Protein AF-A0A936EUF5-F1 (afdb_monomer_lite)

Radius of gyration: 24.96 Å; chains: 1; bounding box: 77×64×48 Å

pLDDT: mean 82.03, std 14.02, range [46.5, 97.06]

Structure (mmCIF, N/CA/C/O backbone):
data_AF-A0A936EUF5-F1
#
_entry.id   AF-A0A936EUF5-F1
#
loop_
_atom_site.group_PDB
_atom_site.id
_atom_site.type_symbol
_atom_site.label_atom_id
_atom_site.label_alt_id
_atom_site.label_comp_id
_atom_site.label_asym_id
_atom_site.label_entity_id
_atom_site.label_seq_id
_atom_site.pdbx_PDB_ins_code
_atom_site.Cartn_x
_atom_site.Cartn_y
_atom_site.Cartn_z
_atom_site.occupancy
_atom_site.B_iso_or_equiv
_atom_site.auth_seq_id
_atom_site.auth_comp_id
_atom_site.auth_asym_id
_atom_site.auth_atom_id
_atom_site.pdbx_PDB_model_num
ATOM 1 N N . MET A 1 1 ? 7.196 -20.885 -15.457 1.00 88.75 1 MET A N 1
ATOM 2 C CA . MET A 1 1 ? 7.568 -19.763 -14.563 1.00 88.75 1 MET A CA 1
ATOM 3 C C . MET A 1 1 ? 8.799 -19.081 -15.146 1.00 88.75 1 MET A C 1
ATOM 5 O O . MET A 1 1 ? 9.603 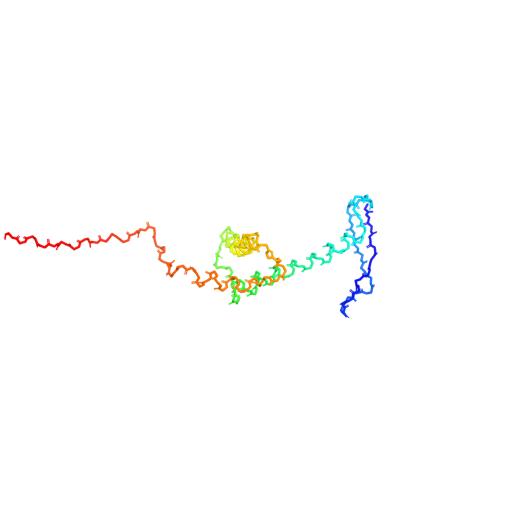-19.787 -15.743 1.00 88.75 1 MET A O 1
ATOM 9 N N . ARG A 1 2 ? 8.943 -17.757 -15.020 1.00 95.56 2 ARG A N 1
ATOM 10 C CA . ARG A 1 2 ? 10.080 -16.992 -15.563 1.00 95.56 2 ARG A CA 1
ATOM 11 C C . ARG A 1 2 ? 10.852 -16.316 -14.432 1.00 95.56 2 ARG A C 1
ATOM 13 O O . ARG A 1 2 ? 10.240 -15.773 -13.515 1.00 95.56 2 ARG A O 1
ATOM 20 N N . VAL A 1 3 ? 12.180 -16.332 -14.523 1.00 96.44 3 VAL A N 1
ATOM 21 C CA . VAL A 1 3 ? 13.085 -15.636 -13.599 1.00 96.44 3 VAL A CA 1
ATOM 22 C C . VAL A 1 3 ? 13.758 -14.490 -14.345 1.00 96.44 3 VAL A C 1
ATOM 24 O O . VAL A 1 3 ? 14.233 -14.673 -15.464 1.00 96.44 3 VAL A O 1
ATOM 27 N N . ILE A 1 4 ? 13.773 -13.310 -13.735 1.00 95.12 4 ILE A N 1
ATOM 28 C CA . ILE A 1 4 ? 14.446 -12.112 -14.238 1.00 95.12 4 ILE A CA 1
ATOM 29 C C . ILE A 1 4 ? 15.511 -11.720 -13.220 1.00 95.12 4 ILE A C 1
ATOM 31 O O . ILE A 1 4 ? 15.203 -11.501 -12.050 1.00 95.12 4 ILE A O 1
ATOM 35 N N . GLU A 1 5 ? 16.757 -11.628 -13.670 1.00 94.44 5 GLU A N 1
ATOM 36 C CA . GLU A 1 5 ? 17.870 -11.126 -12.870 1.00 94.44 5 GLU A CA 1
ATOM 37 C C . GLU A 1 5 ? 18.196 -9.694 -13.282 1.00 94.44 5 GLU A C 1
ATOM 39 O O . GLU A 1 5 ? 18.310 -9.401 -14.472 1.00 94.44 5 GLU A O 1
ATOM 44 N N . TYR A 1 6 ? 18.325 -8.800 -12.305 1.00 90.94 6 TYR A N 1
ATOM 45 C CA . TYR A 1 6 ? 18.608 -7.387 -12.551 1.00 90.94 6 TYR A CA 1
ATOM 46 C C . TYR A 1 6 ? 19.383 -6.765 -11.388 1.00 90.94 6 TYR A C 1
ATOM 48 O O . TYR A 1 6 ? 19.407 -7.313 -10.287 1.00 90.94 6 TYR A O 1
ATOM 56 N N . ALA A 1 7 ? 20.020 -5.625 -11.634 1.00 87.88 7 ALA A N 1
ATOM 57 C CA . ALA A 1 7 ? 20.643 -4.793 -10.610 1.00 87.88 7 ALA A CA 1
ATOM 58 C C . ALA A 1 7 ? 19.899 -3.456 -10.537 1.00 87.88 7 ALA A C 1
ATOM 60 O O . ALA A 1 7 ? 19.376 -2.989 -11.551 1.00 87.88 7 ALA A O 1
ATOM 61 N N . MET A 1 8 ? 19.854 -2.857 -9.349 1.00 78.69 8 MET A N 1
ATOM 62 C CA . MET A 1 8 ? 19.290 -1.523 -9.144 1.00 78.69 8 MET A CA 1
ATOM 63 C C . MET A 1 8 ? 20.435 -0.531 -8.939 1.00 78.69 8 MET A C 1
ATOM 65 O O . MET A 1 8 ? 21.051 -0.542 -7.876 1.00 78.69 8 MET A O 1
ATOM 69 N N . PRO A 1 9 ? 20.779 0.285 -9.947 1.00 71.88 9 PRO A N 1
ATOM 70 C CA . PRO A 1 9 ? 21.770 1.336 -9.773 1.00 71.88 9 PRO A CA 1
ATOM 71 C C . PRO A 1 9 ? 21.186 2.500 -8.956 1.00 71.88 9 PRO A C 1
ATOM 73 O O . PRO A 1 9 ? 20.038 2.883 -9.172 1.00 71.88 9 PRO A O 1
ATOM 76 N N . GLY A 1 10 ? 21.995 3.096 -8.074 1.00 72.44 10 GLY A N 1
ATOM 77 C CA . GLY A 1 10 ? 21.669 4.362 -7.401 1.00 72.44 10 GLY A CA 1
ATOM 78 C C . GLY A 1 10 ? 21.121 4.268 -5.973 1.00 72.44 10 GLY A C 1
ATOM 79 O O . GLY A 1 10 ? 20.671 5.283 -5.453 1.00 72.44 10 GLY A O 1
ATOM 80 N N . ASP A 1 11 ? 21.171 3.097 -5.339 1.00 69.31 11 ASP A N 1
ATOM 81 C CA . ASP A 1 11 ? 20.870 2.925 -3.914 1.00 69.31 11 ASP A CA 1
ATOM 82 C C . ASP A 1 11 ? 22.061 2.239 -3.229 1.00 69.31 11 ASP A C 1
ATOM 84 O O . ASP A 1 11 ? 22.404 1.102 -3.553 1.00 69.31 11 ASP A O 1
ATOM 88 N N . ASP A 1 12 ? 22.708 2.943 -2.296 1.00 69.94 12 ASP A N 1
ATOM 89 C CA . ASP A 1 12 ? 23.887 2.458 -1.564 1.00 69.94 12 ASP A CA 1
ATOM 90 C C . ASP A 1 12 ? 23.570 1.253 -0.660 1.00 69.94 12 ASP A C 1
ATOM 92 O O . ASP A 1 12 ? 24.477 0.546 -0.217 1.00 69.94 12 ASP A O 1
ATOM 96 N N . GLN A 1 13 ? 22.285 0.995 -0.392 1.00 73.12 13 GLN A N 1
ATOM 97 C CA . GLN A 1 13 ? 21.810 -0.171 0.354 1.00 73.12 13 GLN A CA 1
ATOM 98 C C . GLN A 1 13 ? 21.284 -1.287 -0.560 1.00 73.12 13 GLN A C 1
ATOM 100 O O . GLN A 1 13 ? 20.874 -2.344 -0.066 1.00 73.12 13 GLN A O 1
ATOM 105 N N . ALA A 1 14 ? 21.297 -1.096 -1.884 1.00 75.56 14 ALA A N 1
ATOM 106 C CA . ALA A 1 14 ? 20.803 -2.100 -2.810 1.00 75.56 14 ALA A CA 1
ATOM 107 C C . ALA A 1 14 ? 21.701 -3.339 -2.853 1.00 75.56 14 ALA A C 1
ATOM 109 O O . ALA A 1 14 ? 22.932 -3.284 -2.821 1.00 75.56 14 ALA A O 1
ATOM 110 N N . LEU A 1 15 ? 21.060 -4.498 -2.993 1.00 79.81 15 LEU A N 1
ATOM 111 C CA . LEU A 1 15 ? 21.768 -5.741 -3.247 1.00 79.81 15 LEU A CA 1
ATOM 112 C C . LEU A 1 15 ? 22.419 -5.691 -4.639 1.00 79.81 15 LEU A C 1
ATOM 114 O O . LEU A 1 15 ? 21.809 -5.184 -5.584 1.00 79.81 15 LEU A O 1
ATOM 118 N N . PRO A 1 16 ? 23.597 -6.318 -4.818 1.00 81.69 16 PRO A N 1
ATOM 119 C CA . PRO A 1 16 ? 24.289 -6.338 -6.107 1.00 81.69 16 PRO A CA 1
ATOM 120 C C . PRO A 1 16 ? 23.442 -6.915 -7.252 1.00 81.69 16 PRO A C 1
ATOM 122 O O . PRO A 1 16 ? 23.583 -6.498 -8.400 1.00 81.69 16 PRO A O 1
ATOM 125 N N . ARG A 1 17 ? 22.568 -7.888 -6.949 1.00 87.75 17 ARG A N 1
ATOM 126 C CA . ARG A 1 17 ? 21.629 -8.523 -7.888 1.00 87.75 17 ARG A CA 1
ATOM 127 C C . ARG A 1 17 ? 20.331 -8.905 -7.183 1.00 87.75 17 ARG A C 1
ATOM 129 O O . ARG A 1 17 ? 20.348 -9.482 -6.098 1.00 87.75 17 ARG A O 1
ATOM 136 N N . TYR A 1 18 ? 19.222 -8.680 -7.874 1.00 90.25 18 TYR A N 1
ATOM 137 C CA . TYR A 1 18 ? 17.876 -9.097 -7.509 1.00 90.25 18 TYR A CA 1
ATOM 138 C C . TYR A 1 18 ? 17.378 -10.191 -8.453 1.00 90.25 18 TYR A C 1
ATOM 140 O O . TYR A 1 18 ? 17.781 -10.272 -9.616 1.00 90.25 18 TYR A O 1
ATOM 148 N N . ARG A 1 19 ? 16.465 -11.024 -7.944 1.00 93.75 19 ARG A N 1
ATOM 149 C CA . ARG A 1 19 ? 15.747 -12.052 -8.704 1.00 93.75 19 ARG A CA 1
ATOM 150 C C . ARG A 1 19 ? 14.249 -11.826 -8.577 1.00 93.75 19 ARG A C 1
ATOM 152 O O . ARG A 1 19 ? 13.697 -11.938 -7.486 1.00 93.75 19 ARG A O 1
ATOM 159 N N . LEU A 1 20 ? 13.598 -11.550 -9.699 1.00 93.38 20 LEU A N 1
ATOM 160 C CA . LEU A 1 20 ? 12.147 -11.471 -9.812 1.00 93.38 20 LEU A CA 1
ATOM 161 C C . LEU A 1 20 ? 11.616 -12.762 -10.435 1.00 93.38 20 LEU A C 1
ATOM 163 O O . LEU A 1 20 ? 11.962 -13.102 -11.566 1.00 93.38 20 LEU A O 1
ATOM 167 N N . LEU A 1 21 ? 10.759 -13.471 -9.703 1.00 95.94 21 LEU A N 1
ATOM 168 C CA . LEU A 1 21 ? 10.029 -14.627 -10.209 1.00 95.94 21 LEU A CA 1
ATOM 169 C C . LEU A 1 21 ? 8.632 -14.172 -10.639 1.00 95.94 21 LEU A C 1
ATOM 171 O O . LEU A 1 21 ? 7.926 -13.524 -9.869 1.00 95.94 21 LEU A O 1
ATOM 175 N N . THR A 1 22 ? 8.227 -14.505 -11.863 1.00 95.38 22 THR A N 1
ATOM 176 C CA . THR A 1 22 ? 6.938 -14.082 -12.425 1.00 95.38 22 THR A CA 1
ATOM 177 C C . THR A 1 22 ? 6.252 -15.195 -13.217 1.00 95.38 22 THR A C 1
ATOM 179 O O . THR A 1 22 ? 6.889 -16.087 -13.791 1.00 95.38 22 THR A O 1
ATOM 182 N N . THR A 1 23 ? 4.922 -15.145 -13.248 1.00 96.75 23 THR A N 1
ATOM 183 C CA . THR A 1 23 ? 4.071 -15.979 -14.106 1.00 96.75 23 THR A CA 1
ATOM 184 C C . THR A 1 23 ? 3.897 -15.386 -15.506 1.00 96.75 23 THR A C 1
ATOM 186 O O . THR A 1 23 ? 3.398 -16.078 -16.387 1.00 96.75 23 THR A O 1
ATOM 189 N N . LEU A 1 24 ? 4.350 -14.150 -15.745 1.00 96.44 24 LEU A N 1
ATOM 190 C CA . LEU A 1 24 ? 4.333 -13.504 -17.059 1.00 96.44 24 LEU A CA 1
ATOM 191 C C . LEU A 1 24 ? 5.459 -14.068 -17.940 1.00 96.44 24 LEU A C 1
ATOM 193 O O . LEU A 1 24 ? 6.635 -13.730 -17.774 1.00 96.44 24 LEU A O 1
ATOM 197 N N . LEU A 1 25 ? 5.098 -14.975 -18.851 1.00 96.75 25 LEU A N 1
ATOM 198 C CA . LEU A 1 25 ? 6.065 -15.764 -19.622 1.00 96.75 25 LEU A CA 1
ATOM 199 C C . LEU A 1 25 ? 6.544 -15.078 -20.905 1.00 96.75 25 LEU A C 1
ATOM 201 O O . LEU A 1 25 ? 7.685 -15.307 -21.297 1.00 96.75 25 LEU A O 1
ATOM 205 N N . ASP A 1 26 ? 5.713 -14.247 -21.539 1.00 96.44 26 ASP A N 1
ATOM 206 C CA . ASP A 1 26 ? 6.061 -13.589 -22.802 1.00 96.44 26 ASP A CA 1
ATOM 207 C C . ASP A 1 26 ? 6.959 -12.356 -22.563 1.00 96.44 26 ASP A C 1
ATOM 209 O O . ASP A 1 26 ? 6.505 -11.370 -21.976 1.00 96.44 26 ASP A O 1
ATOM 213 N N . PRO A 1 27 ? 8.228 -12.368 -23.012 1.00 94.38 27 PRO A N 1
ATOM 214 C CA . PRO A 1 27 ? 9.135 -11.237 -22.857 1.00 94.38 27 PRO A CA 1
ATOM 215 C C . PRO A 1 27 ? 8.791 -10.037 -23.744 1.00 94.38 27 PRO A C 1
ATOM 217 O O . PRO A 1 27 ? 9.256 -8.942 -23.434 1.00 94.38 27 PRO A O 1
ATOM 220 N N . LYS A 1 28 ? 8.017 -10.219 -24.823 1.00 95.81 28 LYS A N 1
ATOM 221 C CA . LYS A 1 28 ? 7.567 -9.112 -25.678 1.00 95.81 28 LYS A CA 1
ATOM 222 C C . LYS A 1 28 ? 6.410 -8.361 -25.027 1.00 95.81 28 LYS A C 1
ATOM 224 O O . LYS A 1 28 ? 6.440 -7.137 -24.993 1.00 95.81 28 LYS A O 1
ATOM 229 N N . ALA A 1 29 ? 5.434 -9.085 -24.479 1.00 95.88 29 ALA A N 1
ATOM 230 C CA . ALA A 1 29 ? 4.316 -8.486 -23.749 1.00 95.88 29 ALA A CA 1
ATOM 231 C C . ALA A 1 29 ? 4.705 -7.979 -22.349 1.00 95.88 29 ALA A C 1
ATOM 233 O O . ALA A 1 29 ? 4.106 -7.027 -21.860 1.00 95.88 29 ALA A O 1
ATOM 234 N N . ALA A 1 30 ? 5.696 -8.600 -21.700 1.00 95.31 30 ALA A N 1
ATOM 235 C CA . ALA A 1 30 ? 6.179 -8.205 -20.379 1.00 95.31 30 ALA A CA 1
ATOM 236 C C . ALA A 1 30 ? 7.720 -8.091 -20.356 1.00 95.31 30 ALA A C 1
ATOM 238 O O . ALA A 1 30 ? 8.426 -9.045 -19.978 1.00 95.31 30 ALA A O 1
ATOM 239 N N . PRO A 1 31 ? 8.274 -6.936 -20.768 1.00 96.44 31 PRO A N 1
ATOM 240 C CA . PRO A 1 31 ? 9.714 -6.708 -20.806 1.00 96.44 31 PRO A CA 1
ATOM 241 C C . PRO A 1 31 ? 10.364 -6.807 -19.422 1.00 96.44 31 PRO A C 1
ATOM 243 O O . PRO A 1 31 ? 9.834 -6.333 -18.418 1.00 96.44 31 PRO A O 1
ATOM 246 N N . ALA A 1 32 ? 11.556 -7.407 -19.363 1.00 94.06 32 ALA A N 1
ATOM 247 C CA . ALA A 1 32 ? 12.241 -7.687 -18.098 1.00 94.06 32 ALA A CA 1
ATOM 248 C C . ALA A 1 32 ? 12.542 -6.421 -17.280 1.00 94.06 32 ALA A C 1
ATOM 250 O O . ALA A 1 32 ? 12.321 -6.402 -16.072 1.00 94.06 32 ALA A O 1
ATOM 251 N N . LEU A 1 33 ? 13.020 -5.366 -17.948 1.00 91.75 33 LEU A N 1
ATOM 252 C CA . LEU A 1 33 ? 13.389 -4.108 -17.302 1.00 91.75 33 LEU A CA 1
ATOM 253 C C . LEU A 1 33 ? 12.168 -3.370 -16.743 1.00 91.75 33 LEU A C 1
ATOM 255 O O . LEU A 1 33 ? 12.224 -2.811 -15.651 1.00 91.75 33 LEU A O 1
ATOM 259 N N . GLU A 1 34 ? 11.050 -3.402 -17.465 1.00 93.31 34 GLU A N 1
ATOM 260 C CA . GLU A 1 34 ? 9.808 -2.787 -17.008 1.00 93.31 34 GLU A CA 1
ATOM 261 C C . GLU A 1 34 ? 9.240 -3.524 -15.794 1.00 93.31 34 GLU A C 1
ATOM 263 O O . GLU A 1 34 ? 8.896 -2.889 -14.799 1.00 93.31 34 GLU A O 1
ATOM 268 N N . LEU A 1 35 ? 9.233 -4.861 -15.825 1.00 94.25 35 LEU A N 1
ATOM 269 C CA . LEU A 1 35 ? 8.836 -5.671 -14.675 1.00 94.25 35 LEU A CA 1
ATOM 270 C C . LEU A 1 35 ? 9.739 -5.443 -13.461 1.00 94.25 35 LEU A C 1
ATOM 272 O O . LEU A 1 35 ? 9.234 -5.337 -12.347 1.00 94.25 35 LEU A O 1
ATOM 276 N N . ALA A 1 36 ? 11.054 -5.343 -13.660 1.00 91.12 36 ALA A N 1
ATOM 277 C CA . ALA A 1 36 ? 12.000 -5.035 -12.592 1.00 91.12 36 ALA A CA 1
ATOM 278 C C . ALA A 1 36 ? 11.719 -3.659 -11.965 1.00 91.12 36 ALA A C 1
ATOM 280 O O . ALA A 1 36 ? 11.646 -3.542 -10.741 1.00 91.12 36 ALA A O 1
ATOM 281 N N . ARG A 1 37 ? 11.478 -2.635 -12.798 1.00 88.81 37 ARG A N 1
ATOM 282 C CA . ARG A 1 37 ? 11.113 -1.287 -12.345 1.00 88.81 37 ARG A CA 1
ATOM 283 C C . ARG A 1 37 ? 9.800 -1.290 -11.564 1.00 88.81 37 ARG A C 1
ATOM 285 O O . ARG A 1 37 ? 9.760 -0.742 -10.470 1.00 88.81 37 ARG A O 1
ATOM 292 N N . LEU A 1 38 ? 8.749 -1.925 -12.086 1.00 90.25 38 LEU A N 1
ATOM 293 C CA . LEU A 1 38 ? 7.448 -2.036 -11.411 1.00 90.25 38 LEU A CA 1
ATOM 294 C C . LEU A 1 38 ? 7.553 -2.811 -10.093 1.00 90.25 38 LEU A C 1
ATOM 296 O O . LEU A 1 38 ? 6.945 -2.441 -9.093 1.00 90.25 38 LEU A O 1
ATOM 300 N N . TYR A 1 39 ? 8.349 -3.880 -10.072 1.00 89.75 39 TYR A N 1
ATOM 301 C CA . TYR A 1 39 ? 8.575 -4.652 -8.858 1.00 89.75 39 TYR A CA 1
ATOM 302 C C . TYR A 1 39 ? 9.307 -3.838 -7.792 1.00 89.75 39 TYR A C 1
ATOM 304 O O . TYR A 1 39 ? 9.000 -3.970 -6.610 1.00 89.75 39 TYR A O 1
ATOM 312 N N . HIS A 1 40 ? 10.235 -2.972 -8.197 1.00 83.44 40 HIS A N 1
ATOM 313 C CA . HIS A 1 40 ? 10.873 -2.045 -7.273 1.00 83.44 40 HIS A CA 1
ATOM 314 C C . HIS A 1 40 ? 9.917 -0.934 -6.823 1.00 83.44 40 HIS A C 1
ATOM 316 O O . HIS A 1 40 ? 9.838 -0.664 -5.633 1.00 83.44 40 HIS A O 1
ATOM 322 N N . GLN A 1 41 ? 9.097 -0.380 -7.723 1.00 83.69 41 GLN A N 1
ATOM 323 C CA . GLN A 1 41 ? 8.024 0.558 -7.356 1.00 83.69 41 GLN A CA 1
ATOM 324 C C . GLN A 1 41 ? 7.032 -0.048 -6.362 1.00 83.69 41 GLN A C 1
ATOM 326 O O . GLN A 1 41 ? 6.446 0.671 -5.567 1.00 83.69 41 GLN A O 1
ATOM 331 N N . ARG A 1 42 ? 6.891 -1.378 -6.307 1.00 83.44 42 ARG A N 1
ATOM 332 C CA . ARG A 1 42 ? 6.104 -2.036 -5.256 1.00 83.44 42 ARG A CA 1
ATOM 333 C C . ARG A 1 42 ? 6.574 -1.673 -3.845 1.00 83.44 42 ARG A C 1
ATOM 335 O O . ARG A 1 42 ? 5.757 -1.755 -2.936 1.00 83.44 42 ARG A O 1
ATOM 342 N N . TRP A 1 43 ? 7.837 -1.290 -3.631 1.00 76.62 43 TRP A N 1
ATOM 343 C CA . TRP A 1 43 ? 8.293 -0.788 -2.327 1.00 76.62 43 TRP A CA 1
ATOM 344 C C . TRP A 1 43 ? 7.503 0.441 -1.854 1.00 76.62 43 TRP A C 1
ATOM 346 O O . TRP A 1 43 ? 7.400 0.655 -0.653 1.00 76.62 43 TRP A O 1
ATOM 356 N N . GLU A 1 44 ? 6.819 1.169 -2.743 1.00 75.12 44 GLU A N 1
ATOM 357 C CA . GLU A 1 44 ? 5.858 2.216 -2.366 1.00 75.12 44 GLU A CA 1
ATOM 358 C C . GLU A 1 44 ? 4.745 1.698 -1.431 1.00 75.12 44 GLU A C 1
ATOM 360 O O . GLU A 1 44 ? 4.183 2.465 -0.650 1.00 75.12 44 GLU A O 1
ATOM 365 N N . ILE A 1 45 ? 4.456 0.389 -1.414 1.00 83.38 45 ILE A N 1
ATOM 366 C CA . ILE A 1 45 ? 3.514 -0.193 -0.447 1.00 83.38 45 ILE A CA 1
ATOM 367 C C . ILE A 1 45 ? 3.997 -0.056 1.003 1.00 83.38 45 ILE A C 1
ATOM 369 O O . ILE A 1 45 ? 3.183 -0.012 1.925 1.00 83.38 45 ILE A O 1
ATOM 373 N N . GLU A 1 46 ? 5.308 0.028 1.233 1.00 84.62 46 GLU A N 1
ATOM 374 C CA . GLU A 1 46 ? 5.861 0.262 2.567 1.00 84.62 46 GLU A CA 1
ATOM 375 C C . GLU A 1 46 ? 5.497 1.655 3.070 1.00 84.62 46 GLU A C 1
ATOM 377 O O . GLU A 1 46 ? 5.125 1.795 4.236 1.00 84.62 46 GLU A O 1
ATOM 382 N N . ALA A 1 47 ? 5.482 2.650 2.178 1.00 83.38 47 ALA A N 1
ATOM 383 C CA . ALA A 1 47 ? 4.980 3.980 2.497 1.00 83.38 47 ALA A CA 1
ATOM 384 C C . ALA A 1 47 ? 3.496 3.922 2.887 1.00 83.38 47 ALA A C 1
ATOM 386 O O . ALA A 1 47 ? 3.118 4.482 3.910 1.00 83.38 47 ALA A O 1
ATOM 387 N N . VAL A 1 48 ? 2.668 3.147 2.174 1.00 86.62 48 VAL A N 1
ATOM 388 C CA . VAL A 1 48 ? 1.254 2.933 2.548 1.00 86.62 48 VAL A CA 1
ATOM 389 C C . VAL A 1 48 ? 1.127 2.296 3.938 1.00 86.62 48 VAL A C 1
ATOM 391 O O . VAL A 1 48 ? 0.274 2.687 4.741 1.00 86.62 48 VAL A O 1
ATOM 394 N N . PHE A 1 49 ? 1.979 1.321 4.265 1.00 87.19 49 PHE A N 1
ATOM 395 C CA . PHE A 1 49 ? 1.987 0.729 5.601 1.00 87.19 49 PHE A CA 1
ATOM 396 C C . PHE A 1 49 ? 2.425 1.720 6.681 1.00 87.19 49 PHE A C 1
ATOM 398 O O . PHE A 1 49 ? 1.854 1.681 7.774 1.00 87.19 49 PHE A O 1
ATOM 405 N N . ASP A 1 50 ? 3.399 2.587 6.409 1.00 87.50 50 ASP A N 1
ATOM 406 C CA . ASP A 1 50 ? 3.807 3.645 7.335 1.00 87.50 50 ASP A CA 1
ATOM 407 C C . ASP A 1 50 ? 2.706 4.702 7.510 1.00 87.50 50 ASP A C 1
ATOM 409 O O . ASP A 1 50 ? 2.348 5.060 8.633 1.00 87.50 50 ASP A O 1
ATOM 413 N N . GLU A 1 51 ? 2.054 5.117 6.426 1.00 89.25 51 GLU A N 1
ATOM 414 C CA . GLU A 1 51 ? 0.904 6.019 6.469 1.00 89.25 51 GLU A CA 1
ATOM 415 C C . GLU A 1 51 ? -0.207 5.472 7.366 1.00 89.25 51 GLU A C 1
ATOM 417 O O . GLU A 1 51 ? -0.717 6.181 8.237 1.00 89.25 51 GLU A O 1
ATOM 422 N N . LEU A 1 52 ? -0.556 4.195 7.198 1.00 87.88 52 LEU A N 1
ATOM 423 C CA . LEU A 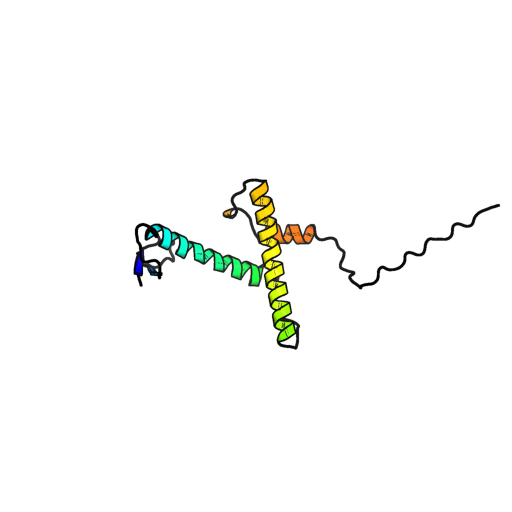1 52 ? -1.535 3.501 8.027 1.00 87.88 52 LEU A CA 1
ATOM 424 C C . LEU A 1 52 ? -1.090 3.451 9.494 1.00 87.88 52 LEU A C 1
ATOM 426 O O . LEU A 1 52 ? -1.831 3.874 10.392 1.00 87.88 52 LEU A O 1
ATOM 430 N N . LYS A 1 53 ? 0.099 2.896 9.755 1.00 83.00 53 LYS A N 1
ATOM 431 C CA . LYS A 1 53 ? 0.577 2.553 11.105 1.00 83.00 53 LYS A CA 1
ATOM 432 C C . LYS A 1 53 ? 0.993 3.779 11.915 1.00 83.00 53 LYS A C 1
ATOM 434 O O . LYS A 1 53 ? 0.722 3.816 13.117 1.00 83.00 53 LYS A O 1
ATOM 439 N N . THR A 1 54 ? 1.601 4.762 11.263 1.00 83.81 54 THR A N 1
ATOM 440 C CA . THR A 1 54 ? 2.287 5.894 11.891 1.00 83.81 54 THR A CA 1
ATOM 441 C C . THR A 1 54 ? 1.492 7.187 11.723 1.00 83.81 54 THR A C 1
ATOM 443 O O . THR A 1 54 ? 1.140 7.832 12.714 1.00 83.81 54 THR A O 1
ATOM 446 N N . HIS A 1 55 ? 1.165 7.576 10.488 1.00 84.62 55 HIS A N 1
ATOM 447 C CA . HIS A 1 55 ? 0.643 8.920 10.202 1.00 84.62 55 HIS A CA 1
ATOM 448 C C . HIS A 1 55 ? -0.856 9.076 10.457 1.00 84.62 55 HIS A C 1
ATOM 450 O O . HIS A 1 55 ? -1.281 10.011 11.143 1.00 84.62 55 HIS A O 1
ATOM 456 N N . LEU A 1 56 ? -1.666 8.142 9.962 1.00 82.38 56 LEU A N 1
ATOM 457 C CA . LEU A 1 56 ? -3.105 8.132 10.202 1.00 82.38 56 LEU A CA 1
ATOM 458 C C . LEU A 1 56 ? -3.405 7.917 11.688 1.00 82.38 56 LEU A C 1
ATOM 460 O O . LEU A 1 56 ? -4.360 8.474 12.233 1.00 82.38 56 LEU A O 1
ATOM 464 N N . ARG A 1 57 ? -2.560 7.121 12.348 1.00 70.38 57 ARG A N 1
ATOM 465 C CA . ARG A 1 57 ? -2.795 6.603 13.694 1.00 70.38 57 ARG A CA 1
ATOM 466 C C . ARG A 1 57 ? -2.303 7.491 14.840 1.00 70.38 57 ARG A C 1
ATOM 468 O O . ARG A 1 57 ? -2.746 7.231 15.954 1.00 70.38 57 ARG A O 1
ATOM 475 N N . GLN A 1 58 ? -1.463 8.511 14.589 1.00 65.75 58 GLN A N 1
ATOM 476 C CA . GLN A 1 58 ? -0.889 9.442 15.592 1.00 65.75 58 GLN A CA 1
ATOM 477 C C . GLN A 1 58 ? -0.619 8.777 16.968 1.00 65.75 58 GLN A C 1
ATOM 479 O O . GLN A 1 58 ? -0.982 9.308 18.015 1.00 65.75 58 GLN A O 1
ATOM 484 N N . GLY A 1 59 ? -0.027 7.574 16.969 1.00 63.03 59 GLY A N 1
ATOM 485 C CA . GLY A 1 59 ? 0.216 6.770 18.173 1.00 63.03 59 GLY A CA 1
ATOM 486 C C . GLY A 1 59 ? -0.335 5.337 18.111 1.00 63.03 59 GLY A C 1
ATOM 487 O O . GLY A 1 59 ? -0.929 4.891 17.127 1.00 63.03 59 GLY A O 1
ATOM 488 N N . ARG A 1 60 ? -0.127 4.566 19.187 1.00 59.00 60 ARG A N 1
ATOM 489 C CA . ARG A 1 60 ? -0.607 3.177 19.292 1.00 59.00 60 ARG A CA 1
ATOM 490 C C . ARG A 1 60 ? -2.103 3.144 19.619 1.00 59.00 60 ARG A C 1
ATOM 492 O O . ARG A 1 60 ? -2.484 3.188 20.784 1.00 59.00 60 ARG A O 1
ATOM 499 N N . ARG A 1 61 ? -2.969 2.978 18.615 1.00 62.94 61 ARG A N 1
ATOM 500 C CA . ARG A 1 61 ? -4.321 2.448 18.870 1.00 62.94 61 ARG A CA 1
ATOM 501 C C . ARG A 1 61 ? -4.245 0.938 19.107 1.00 62.94 61 ARG A C 1
ATOM 503 O O . ARG A 1 61 ? -3.715 0.191 18.287 1.00 62.94 61 ARG A O 1
ATOM 510 N N . VAL A 1 62 ? -4.819 0.476 20.204 1.00 71.06 62 VAL A N 1
ATOM 511 C CA . VAL A 1 62 ? -5.305 -0.904 20.309 1.00 71.06 62 VAL A CA 1
ATOM 512 C C . VAL A 1 62 ? -6.731 -0.876 19.762 1.00 71.06 62 VAL A C 1
ATOM 514 O O . VAL A 1 62 ? -7.467 0.057 20.097 1.00 71.06 62 VAL A O 1
ATOM 517 N N . LEU A 1 63 ? -7.090 -1.819 18.882 1.00 85.56 63 LEU A N 1
ATOM 518 C CA . LEU A 1 63 ? -8.487 -1.975 18.458 1.00 85.56 63 LEU A CA 1
ATOM 519 C C . LEU A 1 63 ? -9.327 -2.148 19.729 1.00 85.56 63 LEU A C 1
ATOM 521 O O . LEU A 1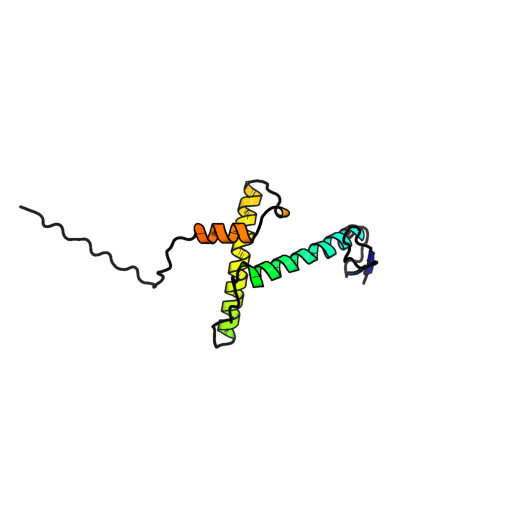 63 ? -8.970 -2.930 20.613 1.00 85.56 63 LEU A O 1
ATOM 525 N N . ARG A 1 64 ? -10.353 -1.316 19.891 1.00 88.12 64 ARG A N 1
ATOM 526 C CA . ARG A 1 64 ? -11.081 -1.183 21.162 1.00 88.12 64 ARG A CA 1
ATOM 527 C C . ARG A 1 64 ? -12.140 -2.262 21.329 1.00 88.12 64 ARG A C 1
ATOM 529 O O . ARG A 1 64 ? -12.479 -2.600 22.467 1.00 88.12 64 ARG A O 1
ATOM 536 N N . SER A 1 65 ? -12.642 -2.776 20.211 1.00 92.00 65 SER A N 1
ATOM 537 C CA . SER A 1 65 ? -13.668 -3.809 20.161 1.00 92.00 65 SER A CA 1
ATOM 538 C C . SER A 1 65 ? -13.259 -5.081 20.913 1.00 92.00 65 SER A C 1
ATOM 540 O O . SER A 1 65 ? -12.085 -5.444 20.978 1.00 92.00 65 SER A O 1
ATOM 542 N N . LYS A 1 66 ? -14.248 -5.747 21.521 1.00 93.44 66 LYS A N 1
ATOM 543 C CA . LYS A 1 66 ? -14.058 -6.935 22.376 1.00 93.44 66 LYS A CA 1
ATOM 544 C C . LYS A 1 66 ? -14.581 -8.232 21.759 1.00 93.44 66 LYS A C 1
ATOM 546 O O . LYS A 1 66 ? -14.420 -9.283 22.368 1.00 93.44 66 LYS A O 1
ATOM 551 N N . THR A 1 67 ? -15.169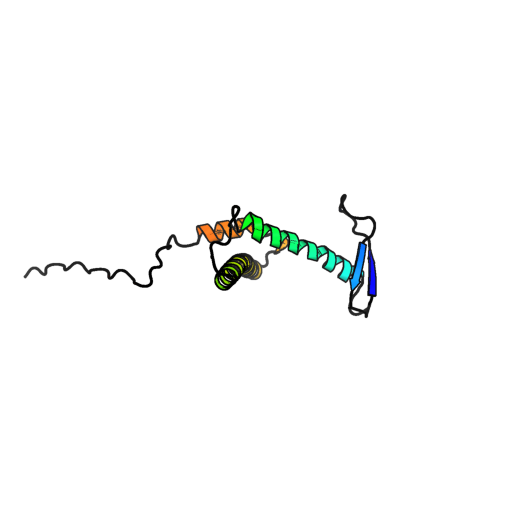 -8.163 20.565 1.00 96.19 67 THR A N 1
ATOM 552 C CA . THR A 1 67 ? -15.605 -9.335 19.794 1.00 96.19 67 THR A CA 1
ATOM 553 C C . THR A 1 67 ? -14.887 -9.375 18.442 1.00 96.19 67 THR A C 1
ATOM 555 O O . THR A 1 67 ? -14.562 -8.307 17.908 1.00 96.19 67 THR A O 1
ATOM 558 N N . PRO A 1 68 ? -14.625 -10.565 17.873 1.00 95.69 68 PRO A N 1
ATOM 559 C CA . PRO A 1 68 ? -13.933 -10.698 16.590 1.00 95.69 68 PRO A CA 1
ATOM 560 C C . PRO A 1 68 ? -14.596 -9.915 15.450 1.00 95.69 68 PRO A C 1
ATOM 562 O O . PRO A 1 68 ? -13.910 -9.261 14.665 1.00 95.69 68 PRO A O 1
ATOM 565 N N . GLU A 1 69 ? -15.925 -9.917 15.393 1.00 97.06 69 GLU A N 1
ATOM 566 C CA . GLU A 1 69 ? -16.711 -9.270 14.339 1.00 97.06 69 GLU A CA 1
ATOM 567 C C . GLU A 1 69 ? -16.529 -7.746 14.380 1.00 97.06 69 GLU A C 1
ATOM 569 O O . GLU A 1 69 ? -16.262 -7.102 13.364 1.00 97.06 69 GLU A O 1
ATOM 574 N N . LEU A 1 70 ? -16.593 -7.155 15.577 1.00 95.44 70 LEU A N 1
ATOM 575 C CA . LEU A 1 70 ? -16.423 -5.712 15.764 1.00 95.44 70 LEU A CA 1
ATOM 576 C C . LEU A 1 70 ? -14.961 -5.269 15.619 1.00 95.44 70 LEU A C 1
ATOM 578 O O . LEU A 1 70 ? -14.692 -4.115 15.282 1.00 95.44 70 LEU A O 1
ATOM 582 N N . VAL A 1 71 ? -14.003 -6.167 15.866 1.00 93.94 71 VAL A N 1
ATOM 583 C CA . VAL A 1 71 ? -12.579 -5.932 15.582 1.00 93.94 71 VAL A CA 1
ATOM 584 C C . VAL A 1 71 ? -12.341 -5.865 14.071 1.00 93.94 71 VAL A C 1
ATOM 586 O O . VAL A 1 71 ? -11.653 -4.954 13.610 1.00 93.94 71 VAL A O 1
ATOM 589 N N . GLN A 1 72 ? -12.944 -6.769 13.290 1.00 94.81 72 GLN A N 1
ATOM 590 C CA . GLN A 1 72 ? -12.887 -6.711 11.824 1.00 94.81 72 GLN A CA 1
ATOM 591 C C . GLN A 1 72 ? -13.517 -5.419 11.298 1.00 94.81 72 GLN A C 1
ATOM 593 O O . GLN A 1 72 ? -12.912 -4.730 10.478 1.00 94.81 72 GLN A O 1
ATOM 598 N N . GLN A 1 73 ? -14.688 -5.038 11.814 1.00 94.75 73 GLN A N 1
ATOM 599 C CA . GLN A 1 73 ? -15.337 -3.779 11.447 1.00 94.75 73 GLN A CA 1
ATOM 600 C C . GLN A 1 73 ? -14.445 -2.563 11.740 1.00 94.75 73 GLN A C 1
ATOM 602 O O . GLN A 1 73 ? -14.301 -1.683 10.891 1.00 94.75 73 GLN A O 1
ATOM 607 N N . GLU A 1 74 ? -13.823 -2.507 12.921 1.00 91.94 74 GLU A N 1
ATOM 608 C CA . GLU A 1 74 ? -12.916 -1.414 13.287 1.00 91.94 74 GLU A CA 1
ATOM 609 C C . GLU A 1 74 ? -11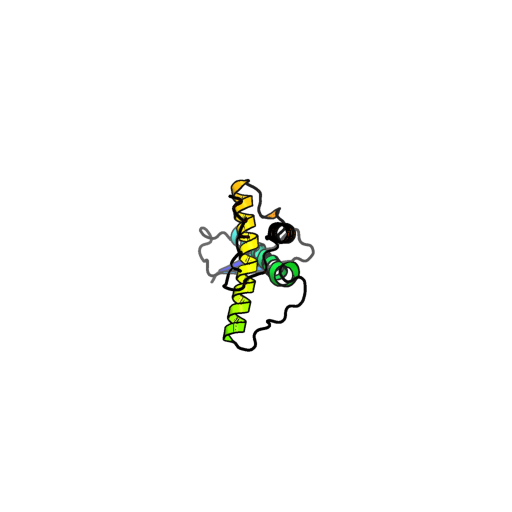.687 -1.367 12.364 1.00 91.94 74 GLU A C 1
ATOM 611 O O . GLU A 1 74 ? -11.268 -0.285 11.946 1.00 91.94 74 GLU A O 1
ATOM 616 N N . PHE A 1 75 ? -11.144 -2.529 11.988 1.00 91.38 75 PHE A N 1
ATOM 617 C CA . PHE A 1 75 ? -10.052 -2.629 11.022 1.00 91.38 75 PHE A CA 1
ATOM 618 C C . PHE A 1 75 ? -10.457 -2.093 9.642 1.00 91.38 75 PHE A C 1
ATOM 620 O O . PHE A 1 75 ? -9.742 -1.261 9.083 1.00 91.38 75 PHE A O 1
ATOM 627 N N . TYR A 1 76 ? -11.618 -2.492 9.115 1.00 93.62 76 TYR A N 1
ATOM 628 C CA . TYR A 1 76 ? -12.119 -1.965 7.842 1.00 93.62 76 TYR A CA 1
ATOM 629 C C . TYR A 1 76 ? -12.404 -0.465 7.906 1.00 93.62 76 TYR A C 1
ATOM 631 O O . TYR A 1 76 ? -12.100 0.249 6.954 1.00 93.62 76 TYR A O 1
ATOM 639 N N . GLY A 1 77 ? -12.914 0.039 9.033 1.00 91.50 77 GLY A N 1
ATOM 640 C CA . GLY A 1 77 ? -13.081 1.476 9.251 1.00 91.50 77 GLY A CA 1
ATOM 641 C C . GLY A 1 77 ? -11.749 2.229 9.215 1.00 91.50 77 GLY A C 1
ATOM 642 O O . GLY A 1 77 ? -11.659 3.301 8.621 1.00 91.50 77 GLY A O 1
ATOM 643 N N . TRP A 1 78 ? -10.692 1.656 9.793 1.00 89.50 78 TRP A N 1
ATOM 644 C CA . TRP A 1 78 ? -9.345 2.226 9.749 1.00 89.50 78 TRP A CA 1
ATOM 645 C C . TRP A 1 78 ? -8.742 2.212 8.337 1.00 89.50 78 TRP A C 1
ATOM 647 O O . TRP A 1 78 ? -8.212 3.234 7.902 1.00 89.50 78 TRP A O 1
ATOM 657 N N . VAL A 1 79 ? -8.876 1.106 7.598 1.00 91.62 79 VAL A N 1
ATOM 658 C CA . VAL A 1 79 ? -8.448 1.022 6.189 1.00 91.62 79 VAL A CA 1
ATOM 659 C C . VAL A 1 79 ? -9.250 1.988 5.311 1.00 91.62 79 VAL A C 1
ATOM 661 O O . VAL A 1 79 ? -8.674 2.686 4.482 1.00 91.62 79 VAL A O 1
ATOM 664 N N . GLY A 1 80 ? -10.561 2.103 5.526 1.00 93.31 80 GLY A N 1
ATOM 665 C CA . GLY A 1 80 ? -11.414 3.059 4.817 1.00 93.31 80 GLY A CA 1
ATOM 666 C C . GLY A 1 80 ? -11.042 4.515 5.110 1.00 93.31 80 GLY A C 1
ATOM 667 O O . GLY A 1 80 ? -11.016 5.341 4.200 1.00 93.31 80 GLY A O 1
ATOM 668 N N . ALA A 1 81 ? -10.688 4.829 6.360 1.00 89.56 81 ALA A N 1
ATOM 669 C CA . ALA A 1 81 ? -10.201 6.153 6.740 1.00 89.56 81 ALA A CA 1
ATOM 670 C C . ALA A 1 81 ? -8.852 6.488 6.087 1.00 89.56 81 ALA A C 1
ATOM 672 O O . ALA A 1 81 ? -8.648 7.638 5.703 1.00 89.56 81 ALA A O 1
ATOM 673 N N . HIS A 1 82 ? -7.953 5.503 5.936 1.00 91.06 82 HIS A N 1
ATOM 674 C CA . HIS A 1 82 ? -6.756 5.676 5.110 1.00 91.06 82 HIS A CA 1
ATOM 675 C C . HIS A 1 82 ? -7.163 5.973 3.680 1.00 91.06 82 HIS A C 1
ATOM 677 O O . HIS A 1 82 ? -6.853 7.058 3.220 1.00 91.06 82 HIS A O 1
ATOM 683 N N . TYR A 1 83 ? -7.941 5.099 3.038 1.00 91.81 83 TYR A N 1
ATOM 684 C CA . TYR A 1 83 ? -8.337 5.230 1.634 1.00 91.81 83 TYR A CA 1
ATOM 685 C C . TYR A 1 83 ? -8.966 6.589 1.291 1.00 91.81 83 TYR A C 1
ATOM 687 O O . TYR A 1 83 ? -8.687 7.152 0.232 1.00 91.81 83 TYR A O 1
ATOM 695 N N . ALA A 1 84 ? -9.770 7.156 2.193 1.00 91.56 84 ALA A N 1
ATOM 696 C CA . ALA A 1 84 ? -10.388 8.462 1.989 1.00 91.56 84 ALA A CA 1
ATOM 697 C C . ALA A 1 84 ? -9.363 9.588 1.740 1.00 91.56 84 ALA A C 1
ATOM 699 O O . ALA A 1 84 ? -9.633 10.490 0.946 1.00 91.56 84 ALA A O 1
ATOM 700 N N . VAL A 1 85 ? -8.187 9.540 2.379 1.00 90.38 85 VAL A N 1
ATOM 701 C CA . VAL A 1 85 ? -7.167 10.595 2.266 1.00 90.38 85 VAL A CA 1
ATOM 702 C C . VAL A 1 85 ? -6.476 10.580 0.890 1.00 90.38 85 VAL A C 1
ATOM 704 O O . VAL A 1 85 ? -6.572 11.600 0.202 1.00 90.38 85 VAL A O 1
ATOM 707 N N . PRO A 1 86 ? -5.851 9.479 0.412 1.00 89.44 86 PRO A N 1
ATOM 708 C CA . PRO A 1 86 ? -5.303 9.399 -0.937 1.00 89.44 86 PRO A CA 1
ATOM 709 C C . PRO A 1 86 ? -6.372 9.550 -2.012 1.00 89.44 86 PRO A C 1
ATOM 711 O O . PRO A 1 86 ? -6.084 10.118 -3.056 1.00 89.44 86 PRO A O 1
ATOM 714 N N . TRP A 1 87 ? -7.610 9.099 -1.777 1.00 91.31 87 TRP A N 1
ATOM 715 C CA . TRP A 1 87 ? -8.686 9.302 -2.744 1.00 91.31 87 TRP A CA 1
ATOM 716 C C . TRP A 1 87 ? -8.979 10.793 -2.953 1.00 91.31 87 TRP A C 1
ATOM 718 O O . TRP A 1 87 ? -8.997 11.256 -4.091 1.00 91.31 87 TRP A O 1
ATOM 728 N N . LEU A 1 88 ? -9.133 11.574 -1.877 1.00 89.44 88 LEU A N 1
ATOM 729 C CA . LEU A 1 88 ? -9.325 13.027 -1.977 1.00 89.44 88 LEU A CA 1
ATOM 730 C C . LEU A 1 88 ? -8.122 13.728 -2.618 1.00 89.44 88 LEU A C 1
ATOM 732 O O . LEU A 1 88 ? -8.295 14.612 -3.459 1.00 89.44 88 LEU A O 1
ATOM 736 N N . LEU A 1 89 ? -6.910 13.312 -2.249 1.00 89.06 89 LEU A N 1
ATOM 737 C CA . LEU A 1 89 ? -5.671 13.799 -2.851 1.00 89.06 89 LEU A CA 1
ATOM 738 C C . LEU A 1 89 ? -5.662 13.518 -4.357 1.00 89.06 89 LEU A C 1
ATOM 740 O O . LEU A 1 89 ? -5.434 14.434 -5.141 1.00 89.06 89 LEU A O 1
ATOM 744 N N . HIS A 1 90 ? -5.985 12.295 -4.775 1.00 90.25 90 HIS A N 1
ATOM 745 C CA . HIS A 1 90 ? -6.049 11.898 -6.177 1.00 90.25 90 HIS A CA 1
ATOM 746 C C . HIS A 1 90 ? -7.076 12.722 -6.963 1.00 90.25 90 HIS A C 1
ATOM 748 O O . HIS A 1 90 ? -6.781 13.159 -8.076 1.00 90.25 90 HIS A O 1
ATOM 754 N N . GLN A 1 91 ? -8.251 12.994 -6.386 1.00 89.88 91 GLN A N 1
ATOM 755 C CA . GLN A 1 91 ? -9.253 13.869 -7.007 1.00 89.88 91 GLN A CA 1
ATOM 756 C C . GLN A 1 91 ? -8.702 15.289 -7.231 1.00 89.88 91 GLN A C 1
ATOM 758 O O . GLN A 1 91 ? -8.834 15.846 -8.323 1.00 89.88 91 GLN A O 1
ATOM 763 N N . GLY A 1 92 ? -8.036 15.866 -6.224 1.00 89.06 92 GLY A N 1
ATOM 764 C CA . GLY A 1 92 ? -7.409 17.187 -6.327 1.00 89.06 92 GLY A CA 1
ATOM 765 C C . GLY A 1 92 ? -6.260 17.222 -7.337 1.00 89.06 92 GLY A C 1
ATOM 766 O O . GLY A 1 92 ? -6.236 18.069 -8.229 1.00 89.06 92 GLY A O 1
ATOM 767 N N . ALA A 1 93 ? -5.342 16.262 -7.244 1.00 89.62 93 ALA A N 1
ATOM 768 C CA . ALA A 1 93 ? -4.190 16.135 -8.129 1.00 89.62 93 ALA A CA 1
ATOM 769 C C . ALA A 1 93 ? -4.619 15.988 -9.591 1.00 89.62 93 ALA A C 1
ATOM 771 O O . ALA A 1 93 ? -4.094 16.684 -10.456 1.00 89.62 93 ALA A O 1
ATOM 772 N N . SER A 1 94 ? -5.628 15.155 -9.859 1.00 89.81 94 SER A N 1
ATOM 773 C CA . SER A 1 94 ? -6.167 14.947 -11.207 1.00 89.81 94 SER A CA 1
ATOM 774 C C . SER A 1 94 ? -6.783 16.225 -11.774 1.00 89.81 94 SER A C 1
ATOM 776 O O . SER A 1 94 ? -6.556 16.563 -12.936 1.00 89.81 94 SER A O 1
ATOM 778 N N . ARG A 1 95 ? -7.514 16.985 -10.948 1.00 90.62 95 ARG A N 1
ATOM 779 C CA . ARG A 1 95 ? -8.117 18.262 -11.353 1.00 90.62 95 ARG A CA 1
ATOM 780 C C . ARG A 1 95 ? -7.072 19.327 -11.695 1.00 90.62 95 ARG A C 1
ATOM 782 O O . ARG A 1 95 ? -7.297 20.122 -12.604 1.00 90.62 95 ARG A O 1
ATOM 789 N N . HIS A 1 96 ? -5.947 19.336 -10.984 1.00 88.06 96 HIS A N 1
ATOM 790 C CA . HIS A 1 96 ? -4.885 20.335 -11.135 1.00 88.06 96 HIS A CA 1
ATOM 791 C C . HIS A 1 96 ? -3.659 19.836 -11.918 1.00 88.06 96 HIS A C 1
ATOM 793 O O . HIS A 1 96 ? -2.706 20.590 -12.086 1.00 88.06 96 HIS A O 1
ATOM 799 N N . ARG A 1 97 ? -3.700 18.598 -12.434 1.00 87.12 97 ARG A N 1
ATOM 800 C CA . ARG A 1 97 ? -2.615 17.926 -13.174 1.00 87.12 97 ARG A CA 1
ATOM 801 C C . ARG A 1 97 ? -1.279 17.924 -12.421 1.00 87.12 97 ARG A C 1
ATOM 803 O O . ARG A 1 97 ? -0.227 18.129 -13.020 1.00 87.12 97 ARG A O 1
ATOM 810 N N . LEU A 1 98 ? -1.333 17.693 -11.111 1.00 87.12 98 LEU A N 1
ATOM 811 C CA . LEU A 1 98 ? -0.143 17.616 -10.264 1.00 87.12 98 LEU A CA 1
ATOM 812 C C . LEU A 1 98 ? 0.404 16.181 -10.199 1.00 87.12 98 LEU A C 1
ATOM 814 O O . LEU A 1 98 ? -0.392 15.237 -10.123 1.00 87.12 98 LEU A O 1
ATOM 818 N N . PRO A 1 99 ? 1.735 15.990 -10.182 1.00 82.88 99 PRO A N 1
ATOM 819 C CA . PRO A 1 99 ? 2.336 14.677 -9.971 1.00 82.88 99 PRO A CA 1
ATOM 820 C C . PRO A 1 99 ? 2.018 14.135 -8.571 1.00 82.88 99 PRO A C 1
ATOM 822 O O . PRO A 1 99 ? 2.271 14.791 -7.564 1.00 82.88 99 PRO A O 1
ATOM 825 N N . HIS A 1 100 ? 1.500 12.905 -8.488 1.00 75.00 100 HIS A N 1
ATOM 826 C CA . HIS A 1 100 ? 1.135 12.289 -7.203 1.00 75.00 100 HIS A CA 1
ATOM 827 C C . HIS A 1 100 ? 2.346 12.093 -6.275 1.00 75.00 100 HIS A C 1
ATOM 829 O O . HIS A 1 100 ? 2.219 12.220 -5.061 1.00 75.00 100 HIS A O 1
ATOM 835 N N . ALA A 1 101 ? 3.524 11.829 -6.849 1.00 73.88 101 ALA A N 1
ATOM 836 C CA . ALA A 1 101 ? 4.770 11.618 -6.112 1.00 73.88 101 ALA A CA 1
ATOM 837 C C . ALA A 1 101 ? 5.241 12.854 -5.319 1.00 73.88 101 ALA A C 1
ATOM 839 O O . ALA A 1 101 ? 6.047 12.723 -4.405 1.00 73.88 101 ALA A O 1
ATOM 840 N N . GLU A 1 102 ? 4.731 14.046 -5.639 1.00 77.19 102 GLU A N 1
ATOM 841 C CA . GLU A 1 102 ? 5.097 15.300 -4.967 1.00 77.19 102 GLU A CA 1
ATOM 842 C C . GLU A 1 102 ? 4.162 15.641 -3.794 1.00 77.19 102 GLU A C 1
ATOM 844 O O . GLU A 1 102 ? 4.392 16.596 -3.049 1.00 77.19 102 GLU A O 1
ATOM 849 N N . LEU A 1 103 ? 3.088 14.869 -3.608 1.00 82.19 103 LEU A N 1
ATOM 850 C CA . LEU A 1 103 ? 2.035 15.181 -2.651 1.00 82.19 103 LEU A CA 1
ATOM 851 C C . LEU A 1 103 ? 2.223 14.399 -1.349 1.00 82.19 103 LEU A C 1
ATOM 853 O O . LEU A 1 103 ? 2.178 13.174 -1.306 1.00 82.19 103 LEU A O 1
ATOM 857 N N . SER A 1 104 ? 2.380 15.126 -0.241 1.00 86.56 104 SER A N 1
ATOM 858 C CA . SER A 1 104 ? 2.531 14.520 1.084 1.00 86.56 104 SER A CA 1
ATOM 859 C C . SER A 1 104 ? 1.190 14.044 1.649 1.00 86.56 104 SER A C 1
ATOM 861 O O . SER A 1 104 ? 0.301 14.864 1.906 1.00 86.56 104 SER A O 1
ATOM 863 N N . PHE A 1 105 ? 1.073 12.747 1.956 1.00 88.06 105 PHE A N 1
ATOM 864 C CA . PHE A 1 105 ? -0.075 12.184 2.681 1.00 88.06 105 PHE A CA 1
ATOM 865 C C . PHE A 1 105 ? -0.344 12.920 4.000 1.00 88.06 105 PHE A C 1
ATOM 867 O O . PHE A 1 105 ? -1.467 13.345 4.272 1.00 88.06 105 PHE A O 1
ATOM 874 N N . LYS A 1 106 ? 0.700 13.131 4.815 1.00 88.44 106 LYS A N 1
ATOM 875 C CA . LYS A 1 106 ? 0.590 13.798 6.121 1.00 88.44 106 LYS A CA 1
ATOM 876 C C . LYS A 1 106 ? 0.031 15.216 5.989 1.00 88.44 106 LYS A C 1
ATOM 878 O O . LYS A 1 106 ? -0.835 15.599 6.770 1.00 88.44 106 LYS A O 1
ATOM 883 N N . GLY A 1 107 ? 0.499 15.980 5.000 1.00 88.62 107 GLY A N 1
ATOM 884 C CA . GLY A 1 107 ? -0.009 17.328 4.735 1.00 88.62 107 GLY A CA 1
ATOM 885 C C . GLY A 1 107 ? -1.508 17.332 4.424 1.00 88.62 107 GLY A C 1
ATOM 886 O O . GLY A 1 107 ? -2.258 18.118 5.001 1.00 88.62 107 GLY A O 1
ATOM 887 N N . HIS A 1 108 ? -1.963 16.398 3.587 1.00 88.38 108 HIS A N 1
ATOM 888 C CA . HIS A 1 108 ? -3.378 16.265 3.229 1.00 88.38 108 HIS A CA 1
ATOM 889 C C . HIS A 1 108 ? -4.241 15.790 4.397 1.00 88.38 108 HIS A C 1
ATOM 891 O O . HIS A 1 108 ? -5.348 16.292 4.583 1.00 88.38 108 HIS A O 1
ATOM 897 N N . LEU A 1 109 ? -3.730 14.880 5.225 1.00 89.62 109 LEU A N 1
ATOM 898 C CA . LEU A 1 109 ? -4.405 14.458 6.447 1.00 89.62 109 LEU A CA 1
ATOM 899 C C . LEU A 1 109 ? -4.622 15.637 7.410 1.00 89.62 109 LEU A C 1
ATOM 901 O O . LEU A 1 109 ? -5.704 15.777 7.977 1.00 89.62 109 LEU A O 1
ATOM 905 N N . GLU A 1 110 ? -3.626 16.509 7.578 1.00 89.12 110 GLU A N 1
ATOM 906 C CA . GLU A 1 110 ? -3.761 17.714 8.406 1.00 89.12 110 GLU A CA 1
ATOM 907 C C . GLU A 1 110 ? -4.751 18.723 7.809 1.00 89.12 110 GLU A C 1
ATOM 909 O O . GLU A 1 110 ? -5.551 19.305 8.543 1.00 89.12 110 GLU A O 1
ATOM 914 N N . LEU A 1 111 ? -4.765 18.899 6.485 1.00 88.94 111 LEU A N 1
ATOM 915 C CA . LEU A 1 111 ? -5.778 19.719 5.812 1.00 88.94 111 LEU A CA 1
ATOM 916 C C . LEU A 1 111 ? -7.187 19.157 6.019 1.00 88.94 111 LEU A C 1
ATOM 918 O O . LEU A 1 111 ? -8.092 19.911 6.373 1.00 88.94 111 LEU A O 1
ATOM 922 N N . LEU A 1 112 ? -7.366 17.842 5.870 1.00 87.12 112 LEU A N 1
ATOM 923 C CA . LEU A 1 112 ? -8.648 17.178 6.095 1.00 87.12 112 LEU A CA 1
ATOM 924 C C . LEU A 1 112 ? -9.124 17.373 7.539 1.00 87.12 112 LEU A C 1
ATOM 926 O O . LEU A 1 112 ? -10.269 17.757 7.757 1.00 87.12 112 LEU A O 1
ATOM 930 N N . ARG A 1 113 ? -8.238 17.183 8.526 1.00 85.31 113 ARG A N 1
ATOM 931 C CA . ARG A 1 113 ? -8.540 17.420 9.949 1.00 85.31 113 ARG A CA 1
ATOM 932 C C . ARG A 1 113 ? -8.936 18.868 10.235 1.00 85.31 113 ARG A C 1
ATOM 934 O O . ARG A 1 113 ? -9.818 19.098 11.054 1.00 85.31 113 ARG A O 1
ATOM 941 N N . ARG A 1 114 ? -8.299 19.840 9.572 1.00 86.06 114 ARG A N 1
ATOM 942 C CA . ARG A 1 114 ? -8.630 21.273 9.699 1.00 86.06 114 ARG A CA 1
ATOM 943 C C . ARG A 1 114 ? -9.966 21.627 9.049 1.00 86.06 114 ARG A C 1
ATOM 945 O O . ARG A 1 114 ? -10.685 22.466 9.579 1.00 86.06 114 ARG A O 1
ATOM 952 N N . ALA A 1 115 ? -10.270 21.018 7.906 1.00 84.81 115 ALA A N 1
ATOM 953 C CA . ALA A 1 115 ? -11.503 21.250 7.161 1.00 84.81 115 ALA A CA 1
ATOM 954 C C . ALA A 1 115 ? -12.705 20.500 7.753 1.00 84.81 115 ALA A C 1
ATOM 956 O O . ALA A 1 115 ? -13.849 20.860 7.476 1.00 84.81 115 ALA A O 1
ATOM 957 N N . GLN A 1 116 ? -12.462 19.462 8.560 1.00 80.69 116 GLN A N 1
ATOM 958 C CA . GLN A 1 116 ? -13.518 18.716 9.222 1.00 80.69 116 GLN A CA 1
ATOM 959 C C . GLN A 1 116 ? -14.302 19.663 10.145 1.00 80.69 116 GLN A C 1
ATOM 961 O O . GLN A 1 116 ? -13.715 20.266 11.050 1.00 80.69 116 GLN A O 1
ATOM 966 N N . PRO A 1 117 ? -15.627 19.813 9.948 1.00 75.00 117 PRO A N 1
ATOM 967 C CA . PRO A 1 117 ? -16.444 20.604 10.852 1.00 75.00 117 PRO A CA 1
ATOM 968 C C . PRO A 1 117 ? -16.231 20.104 12.282 1.00 75.00 117 PRO A C 1
ATOM 970 O O . PRO A 1 117 ? -16.180 18.894 12.503 1.00 75.00 117 PRO A O 1
ATOM 973 N N . ARG A 1 118 ? -16.202 21.001 13.278 1.00 64.31 118 ARG A N 1
ATOM 974 C CA . ARG A 1 118 ? -16.177 20.643 14.717 1.00 64.31 118 ARG A CA 1
ATOM 975 C C . ARG A 1 118 ? -17.432 19.873 15.189 1.00 64.31 118 ARG A C 1
ATOM 977 O O . ARG A 1 118 ? -17.707 19.789 16.382 1.00 64.31 118 ARG A O 1
ATOM 984 N N . SER A 1 119 ? -18.208 19.311 14.268 1.00 52.75 119 SER A N 1
ATOM 985 C CA . SER A 1 119 ? -19.404 18.531 14.542 1.00 52.75 119 SER A CA 1
ATOM 986 C C . SER A 1 119 ? -19.024 17.100 14.902 1.00 52.75 119 SER A C 1
ATOM 988 O O . SER A 1 119 ? -18.872 16.236 14.045 1.00 52.75 119 SER A O 1
ATOM 990 N N . GLY A 1 120 ? -18.869 16.877 16.206 1.00 58.53 120 GLY A N 1
ATOM 991 C CA . GLY A 1 120 ? -18.791 15.553 16.825 1.00 58.53 120 GLY A CA 1
ATOM 992 C C . GLY A 1 120 ? -20.082 15.124 17.530 1.00 58.53 120 GLY A C 1
ATOM 993 O O . GLY A 1 120 ? -20.117 14.047 18.113 1.00 58.53 120 GLY A O 1
ATOM 994 N N . ALA A 1 121 ? -21.147 15.929 17.499 1.00 46.50 121 ALA A N 1
ATOM 995 C CA . ALA A 1 121 ? -22.422 15.545 18.095 1.00 46.50 121 ALA A CA 1
ATOM 996 C C . ALA A 1 121 ? -23.270 14.761 17.083 1.00 46.50 121 ALA A C 1
ATOM 998 O O . ALA A 1 121 ? -24.243 15.268 16.537 1.00 46.50 121 ALA A O 1
ATOM 999 N N . PHE A 1 122 ? -22.899 13.502 16.859 1.00 49.78 122 PHE A N 1
ATOM 1000 C CA . PHE A 1 122 ? -23.912 12.480 16.624 1.00 49.78 122 PHE A CA 1
ATOM 1001 C C . PHE A 1 122 ? -24.485 12.094 17.992 1.00 49.78 122 PHE A C 1
ATOM 1003 O O . PHE A 1 122 ? -23.816 11.447 18.796 1.00 49.78 122 PHE A O 1
ATOM 1010 N N . PRO A 1 123 ? -25.733 12.484 18.259 1.00 48.38 123 PRO A N 1
ATOM 1011 C CA . PRO A 1 123 ? -26.741 11.493 18.590 1.00 48.38 123 PRO A CA 1
ATOM 1012 C C . PRO A 1 123 ? -27.828 11.491 17.497 1.00 48.38 123 PRO A C 1
ATOM 1014 O O . PRO A 1 123 ? -28.029 12.505 16.831 1.00 48.38 123 PRO A O 1
ATOM 1017 N N . PRO A 1 124 ? -28.577 10.391 17.298 1.00 57.59 124 PRO A N 1
ATOM 1018 C CA . PRO A 1 124 ? -29.584 10.263 16.235 1.00 57.59 124 PRO A CA 1
ATOM 1019 C C . PRO A 1 124 ? -30.859 11.102 16.466 1.00 57.59 124 PRO A C 1
ATOM 1021 O O . PRO A 1 124 ? -31.909 10.813 15.899 1.00 57.59 124 PRO A O 1
ATOM 1024 N N . ARG A 1 125 ? -30.809 12.151 17.293 1.00 54.53 125 ARG A N 1
ATOM 1025 C CA . ARG A 1 125 ? -31.917 13.090 17.482 1.00 54.53 125 ARG A CA 1
ATOM 1026 C C . ARG A 1 125 ? -31.381 14.509 17.524 1.00 54.53 125 ARG A C 1
ATOM 1028 O O . ARG A 1 125 ? -30.676 14.884 18.457 1.00 54.53 125 ARG A O 1
ATOM 1035 N N . ALA A 1 126 ? -31.760 15.293 16.520 1.00 51.22 126 ALA A N 1
ATOM 1036 C CA . ALA A 1 126 ? -31.632 16.738 16.565 1.00 51.22 126 ALA A CA 1
ATOM 1037 C C . ALA A 1 126 ? -32.353 17.264 17.816 1.00 51.22 126 ALA A C 1
ATOM 1039 O O . ALA A 1 126 ? -33.498 16.885 18.083 1.00 51.22 126 ALA A O 1
ATOM 1040 N N . ALA A 1 127 ? -31.687 18.121 18.591 1.00 53.28 127 ALA A N 1
ATOM 1041 C CA . ALA A 1 127 ? -32.354 18.876 19.640 1.00 53.28 127 ALA A CA 1
ATOM 1042 C C . ALA A 1 127 ? -33.409 19.770 18.975 1.00 53.28 127 ALA A C 1
ATOM 1044 O O . ALA A 1 127 ? -33.078 20.587 18.114 1.00 53.28 127 ALA A O 1
ATOM 1045 N N . GLN A 1 128 ? -34.678 19.584 19.341 1.00 56.16 128 GLN A N 1
ATOM 1046 C CA . GLN A 1 128 ? -35.755 20.465 18.904 1.00 56.16 128 GLN A CA 1
ATOM 1047 C C . GLN A 1 128 ? -35.437 21.875 19.392 1.00 56.16 128 GLN A C 1
ATOM 1049 O O . GLN A 1 128 ? -35.352 22.130 20.594 1.00 56.16 128 GLN A O 1
ATOM 1054 N N . THR A 1 129 ? -35.218 22.786 18.455 1.00 51.41 129 THR A N 1
ATOM 1055 C CA . THR A 1 129 ? -35.042 24.200 18.757 1.00 51.41 129 THR A CA 1
ATOM 1056 C C . THR A 1 129 ? -36.403 24.724 19.204 1.00 51.41 129 THR A C 1
ATOM 1058 O O . THR A 1 129 ? -37.333 24.784 18.403 1.00 51.41 129 THR A O 1
ATOM 1061 N N . GLN A 1 130 ? -36.559 25.055 20.487 1.00 55.25 130 GLN A N 1
ATOM 1062 C CA . GLN A 1 130 ? -37.737 25.795 20.933 1.00 55.25 130 GLN A CA 1
ATOM 1063 C C . GLN A 1 130 ? -37.674 27.189 20.307 1.00 55.25 130 GLN A C 1
ATOM 1065 O O . GLN A 1 130 ? -36.751 27.959 20.573 1.00 55.25 130 GLN A O 1
ATOM 1070 N N . THR A 1 131 ? -38.637 27.502 19.443 1.00 58.28 131 THR A N 1
ATOM 1071 C CA . THR A 1 131 ? -38.857 28.863 18.954 1.00 58.28 131 THR A CA 1
ATOM 1072 C C . THR A 1 131 ? -39.281 29.728 20.143 1.00 58.28 131 THR A C 1
ATOM 1074 O O . THR A 1 131 ? -40.276 29.389 20.788 1.00 58.28 131 THR A O 1
ATOM 1077 N N . PRO A 1 132 ? -38.578 30.825 20.473 1.00 48.91 132 PRO A N 1
ATOM 1078 C CA . PRO A 1 132 ? -39.054 31.719 21.514 1.00 48.91 132 PRO A CA 1
ATOM 1079 C C . PRO A 1 132 ? -40.368 32.358 21.050 1.00 48.91 132 PRO A C 1
ATOM 1081 O O . PRO A 1 132 ? -40.430 32.989 19.994 1.00 48.91 132 PRO A O 1
ATOM 1084 N N . MET A 1 133 ? -41.429 32.167 21.838 1.00 58.00 133 MET A N 1
ATOM 1085 C CA . MET A 1 133 ? -42.680 32.902 21.680 1.00 58.00 133 MET A CA 1
ATOM 1086 C C . MET A 1 133 ? -42.395 34.391 21.874 1.00 58.00 133 MET A C 1
ATOM 1088 O O . MET A 1 133 ? -42.082 34.832 22.978 1.00 58.00 133 MET A O 1
ATOM 1092 N N . VAL A 1 134 ? -42.524 35.168 20.803 1.00 60.81 134 VAL A N 1
ATOM 1093 C CA . VAL A 1 134 ? -42.584 36.627 20.894 1.00 60.81 134 VAL A CA 1
ATOM 1094 C C . VAL A 1 134 ? -44.007 36.992 21.335 1.00 60.81 134 VAL A C 1
ATOM 1096 O O . VAL A 1 134 ? -44.956 36.607 20.645 1.00 60.81 134 VAL A O 1
ATOM 1099 N N . PRO A 1 135 ? -44.207 37.687 22.470 1.00 56.16 135 PRO A N 1
ATOM 1100 C CA . PRO A 1 135 ? -45.536 38.120 22.869 1.00 56.16 135 PRO A CA 1
ATOM 1101 C C . PRO A 1 135 ? -46.028 39.192 21.895 1.00 56.16 135 PRO A C 1
ATOM 1103 O O . PRO A 1 135 ? -45.348 40.180 21.618 1.00 56.16 135 PRO A O 1
ATOM 1106 N N . ARG A 1 136 ? -47.222 38.967 21.351 1.00 50.09 136 ARG A N 1
ATOM 1107 C CA . ARG A 1 136 ? -47.903 39.900 20.458 1.00 50.09 136 ARG A CA 1
ATOM 1108 C C . ARG A 1 136 ? -48.564 40.967 21.330 1.00 50.09 136 ARG A C 1
ATOM 1110 O O . ARG A 1 136 ? -49.476 40.649 22.088 1.00 50.09 136 ARG A O 1
ATOM 1117 N N . VAL A 1 137 ? -48.064 42.198 21.268 1.00 56.34 137 VAL A N 1
ATOM 1118 C CA . VAL A 1 137 ? -48.709 43.351 21.911 1.00 56.34 137 VAL A CA 1
ATOM 1119 C C . VAL A 1 137 ? -49.908 43.757 21.049 1.00 56.34 137 VAL A C 1
ATOM 1121 O O . VAL A 1 137 ? -49.797 43.763 19.820 1.00 56.34 137 VAL A O 1
ATOM 1124 N N . ALA A 1 138 ? -51.046 43.969 21.714 1.00 55.38 138 ALA A N 1
ATOM 1125 C CA . ALA A 1 138 ? -52.333 44.351 21.134 1.00 55.38 138 ALA A CA 1
ATOM 1126 C C . ALA A 1 138 ? -52.341 45.794 20.616 1.00 55.38 138 ALA A C 1
ATOM 1128 O O . ALA A 1 138 ? -51.607 46.626 21.198 1.00 55.38 138 ALA A O 1
#

Secondary structure (DSSP, 8-state):
-EEEEE--TT-TT--S-EEEEES---TTTS-HHHHHHHHHHTTHHHHHHHIIIIITTSS-PPP--SSHHHHHHHHHHHHHHHHHHHHHHHHHHHHHT--GGG--HHHHHHHHHHHS-S-----SS-------------

Foldseek 3Di:
DDKAKDFDPDDPPTDRIDIDDDPPDDCVVPPRVVVVVVVVVCCVVVVVVCCLCPQLVVDDDDQPDDDPVSSVVSVVVSVVSSVVQVVVVVVVCVVVVHDPVVDDSNVSVVVCVVPPPPPPDDDPDDDPPPDDDDDDDD

Sequence (138 aa):
MRVIEYAMPGDDQALPRYRLLTTLLDPKAAPALELARLYHQRWEIEAVFDELKTHLRQGRRVLRSKTP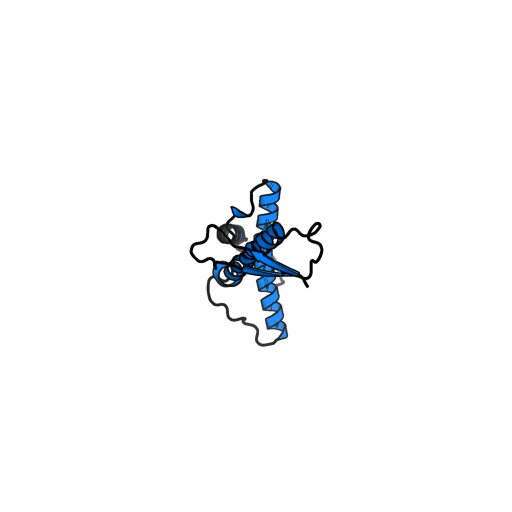ELVQQEFYGWVGAHYAVPWLLHQGASRHRLPHAELSFKGHLELLRRAQPRSGAFPPRAAQTQTPMVPRVA